Protein AF-A0A2L2YP84-F1 (afdb_monomer_lite)

Secondary structure (DSSP, 8-state):
--------PPP-TTSPPP---GGGSPPTTTTTSS---PPPPP-SS-HHHHT-HHHHHHHHHHHHHS--TT--PPPPP--PPPHHHHHHHS-------SS----------TTS-S----HHHHHHHHHS-SS---

InterPro domains:
  IPR019542 Enhancer of polycomb-like, N-terminal [PF10513] (7-127)
  IPR024943 Enhancer of polycomb protein [PTHR14898] (1-128)

Radius of gyration: 33.17 Å; chains: 1; bounding box: 72×42×85 Å

Structure (mmCIF, N/CA/C/O backbone):
data_AF-A0A2L2YP84-F1
#
_entry.id   AF-A0A2L2YP84-F1
#
loop_
_atom_site.group_PDB
_atom_site.id
_atom_site.type_symbol
_atom_site.label_atom_id
_atom_site.label_alt_id
_atom_site.label_comp_id
_atom_site.label_asym_id
_atom_site.label_entity_id
_atom_site.label_seq_id
_atom_site.pdbx_PDB_ins_code
_atom_site.Cartn_x
_atom_site.Cartn_y
_atom_site.Cartn_z
_atom_site.occupancy
_atom_site.B_iso_or_equiv
_atom_site.auth_seq_id
_atom_site.auth_comp_id
_atom_site.auth_asym_id
_atom_site.auth_atom_id
_atom_site.pdbx_PDB_model_num
ATOM 1 N N . MET A 1 1 ? -11.385 19.473 43.066 1.00 44.06 1 MET A N 1
ATOM 2 C CA . MET A 1 1 ? -12.266 18.830 42.066 1.00 44.06 1 MET A CA 1
ATOM 3 C C . MET A 1 1 ? -11.585 17.550 41.605 1.00 44.06 1 MET A C 1
ATOM 5 O O . MET A 1 1 ? -10.649 17.623 40.821 1.00 44.06 1 MET A O 1
ATOM 9 N N . SER A 1 2 ? -11.940 16.399 42.181 1.00 44.97 2 SER A N 1
ATOM 10 C CA . SER A 1 2 ? -11.367 15.107 41.784 1.00 44.97 2 SER A CA 1
ATOM 11 C C . SER A 1 2 ? -11.984 14.666 40.455 1.00 44.97 2 SER A C 1
ATOM 13 O O . SER A 1 2 ? -13.202 14.607 40.306 1.00 44.97 2 SER A O 1
ATOM 15 N N . LYS A 1 3 ? -11.135 14.393 39.464 1.00 54.12 3 LYS A N 1
ATOM 16 C CA . LYS A 1 3 ? -11.545 13.887 38.152 1.00 54.12 3 LYS A CA 1
ATOM 17 C C . LYS A 1 3 ? -12.103 12.472 38.337 1.00 54.12 3 LYS A C 1
ATOM 19 O O . LYS A 1 3 ? -11.356 11.576 38.725 1.00 54.12 3 LYS A O 1
ATOM 24 N N . LEU A 1 4 ? -13.407 12.277 38.118 1.00 52.53 4 LEU A N 1
ATOM 25 C CA . LEU A 1 4 ? -14.020 10.946 38.131 1.00 52.53 4 LEU A CA 1
ATOM 26 C C . LEU A 1 4 ? -13.353 10.086 37.050 1.00 52.53 4 LEU A C 1
ATOM 28 O O . LEU A 1 4 ? -13.450 10.382 35.863 1.00 52.53 4 LEU A O 1
ATOM 32 N N . SER A 1 5 ? -12.645 9.042 37.476 1.00 55.41 5 SER A N 1
ATOM 33 C CA . SER A 1 5 ? -12.025 8.053 36.598 1.00 55.41 5 SER A CA 1
ATOM 34 C C . SER A 1 5 ? -12.966 6.861 36.459 1.00 55.41 5 SER A C 1
ATOM 36 O O . SER A 1 5 ? -13.226 6.152 37.434 1.00 55.41 5 SER A O 1
ATOM 38 N N . PHE A 1 6 ? -13.482 6.638 35.250 1.00 57.00 6 PHE A N 1
ATOM 39 C CA . PHE A 1 6 ? -14.154 5.393 34.894 1.00 57.00 6 PHE A CA 1
ATOM 40 C C . PHE A 1 6 ? -13.092 4.339 34.599 1.00 57.00 6 PHE A C 1
ATOM 42 O O . PHE A 1 6 ? -12.708 4.106 33.457 1.00 57.00 6 PHE A O 1
ATOM 49 N N . ARG A 1 7 ? -12.596 3.684 35.649 1.00 59.22 7 ARG A N 1
ATOM 50 C CA . ARG A 1 7 ? -11.925 2.398 35.472 1.00 59.22 7 ARG A CA 1
ATOM 51 C C . ARG A 1 7 ? -13.019 1.344 35.399 1.00 59.22 7 ARG A C 1
ATOM 53 O O . ARG A 1 7 ? -13.733 1.155 36.384 1.00 59.22 7 ARG A O 1
ATOM 60 N N . ALA A 1 8 ? -13.153 0.679 34.254 1.00 56.09 8 ALA A N 1
ATOM 61 C CA . ALA A 1 8 ? -13.974 -0.519 34.149 1.00 56.09 8 ALA A CA 1
ATOM 62 C C . ALA A 1 8 ? -13.528 -1.489 35.253 1.00 56.09 8 ALA A C 1
ATOM 64 O O . ALA A 1 8 ? -12.398 -1.983 35.254 1.00 56.09 8 ALA A O 1
ATOM 65 N N . ARG A 1 9 ? -14.376 -1.664 36.270 1.00 64.38 9 ARG A N 1
ATOM 66 C CA . ARG A 1 9 ? -14.169 -2.684 37.295 1.00 64.38 9 ARG A CA 1
ATOM 67 C C . ARG A 1 9 ? -14.669 -3.993 36.705 1.00 64.38 9 ARG A C 1
ATOM 69 O O . ARG A 1 9 ? -15.738 -4.008 36.100 1.00 64.38 9 ARG A O 1
ATOM 76 N N . ALA A 1 10 ? -13.889 -5.058 36.858 1.00 67.06 10 ALA A N 1
ATOM 77 C CA . ALA A 1 10 ? -14.319 -6.390 36.460 1.00 67.06 10 ALA A CA 1
ATOM 78 C C . ALA A 1 10 ? -15.669 -6.712 37.120 1.00 67.06 10 ALA A C 1
ATOM 80 O O . ALA A 1 10 ? -15.904 -6.328 38.270 1.00 67.06 10 ALA A O 1
ATOM 81 N N . LEU A 1 11 ? -16.554 -7.370 36.371 1.00 65.31 11 LEU A N 1
ATOM 82 C CA . LEU A 1 11 ? -17.839 -7.822 36.889 1.00 65.31 11 LEU A CA 1
ATOM 83 C C . LEU A 1 11 ? -17.580 -8.800 38.040 1.00 65.31 11 LEU A C 1
ATOM 85 O O . LEU A 1 11 ? -16.934 -9.829 37.861 1.00 65.31 11 LEU A O 1
ATOM 89 N N . ASP A 1 12 ? -18.062 -8.444 39.226 1.00 79.56 12 ASP A N 1
ATOM 90 C CA . ASP A 1 12 ? -18.004 -9.298 40.403 1.00 79.56 12 ASP A CA 1
ATOM 91 C C . ASP A 1 12 ? -19.227 -10.216 40.400 1.00 79.56 12 ASP A C 1
ATOM 93 O O . ASP A 1 12 ? -20.340 -9.777 40.687 1.00 79.56 12 ASP A O 1
ATOM 97 N N . ALA A 1 13 ? -19.016 -11.489 40.065 1.00 78.19 13 ALA A N 1
ATOM 98 C CA . ALA A 1 13 ? -20.075 -12.495 40.008 1.00 78.19 13 ALA A CA 1
ATOM 99 C C . ALA A 1 13 ? -20.730 -12.774 41.375 1.00 78.19 13 ALA A C 1
ATOM 101 O O . ALA A 1 13 ? -21.809 -13.360 41.422 1.00 78.19 13 ALA A O 1
ATOM 102 N N . SER A 1 14 ? -20.099 -12.361 42.481 1.00 83.69 14 SER A N 1
ATOM 103 C CA . SER A 1 14 ? -20.676 -12.471 43.825 1.00 83.69 14 SER A CA 1
ATOM 104 C C . SER A 1 14 ? -21.633 -11.325 44.161 1.00 83.69 14 SER A C 1
ATOM 106 O O . SER A 1 14 ? -22.419 -11.428 45.106 1.00 83.69 14 SER A O 1
ATOM 108 N N . LYS A 1 15 ? -21.603 -10.237 43.382 1.00 83.75 15 LYS A N 1
ATOM 109 C CA . LYS A 1 15 ? -22.462 -9.080 43.598 1.00 83.75 15 LYS A CA 1
ATOM 110 C C . LYS A 1 15 ? -23.802 -9.276 42.874 1.00 83.75 15 LYS A C 1
ATOM 112 O O . LYS A 1 15 ? -23.815 -9.370 41.648 1.00 83.75 15 LYS A O 1
ATOM 117 N N . PRO A 1 16 ? -24.941 -9.288 43.589 1.00 80.88 16 PRO A N 1
ATOM 118 C CA . PRO A 1 16 ? -26.245 -9.410 42.951 1.00 80.88 16 PRO A CA 1
ATOM 119 C C . PRO A 1 16 ? -26.536 -8.190 42.067 1.00 80.88 16 PRO A C 1
ATOM 121 O O . PRO A 1 16 ? -26.297 -7.044 42.460 1.00 80.88 16 PRO A O 1
ATOM 124 N N . MET A 1 17 ? -27.057 -8.449 40.867 1.00 77.94 17 MET A N 1
ATOM 125 C CA . MET A 1 17 ? -27.501 -7.417 39.930 1.00 77.94 17 MET A CA 1
ATOM 126 C C . MET A 1 17 ? -28.882 -6.893 40.350 1.00 77.94 17 MET A C 1
ATOM 128 O O . MET A 1 17 ? -29.774 -7.705 40.603 1.00 77.94 17 MET A O 1
ATOM 132 N N . PRO A 1 18 ? -29.090 -5.568 40.418 1.00 81.06 18 PRO A N 1
ATOM 133 C CA . PRO A 1 18 ? -30.415 -5.016 40.667 1.00 81.06 18 PRO A CA 1
ATOM 134 C C . PRO A 1 18 ? -31.331 -5.276 39.462 1.00 81.06 18 PRO A C 1
ATOM 136 O O . PRO A 1 18 ? -30.924 -5.097 38.314 1.00 81.06 18 PRO A O 1
ATOM 139 N N . ILE A 1 19 ? -32.564 -5.699 39.737 1.00 84.19 19 ILE A N 1
ATOM 140 C CA . ILE A 1 19 ? -33.638 -5.862 38.752 1.00 84.19 19 ILE A CA 1
ATOM 141 C C . ILE A 1 19 ? -34.596 -4.693 38.962 1.00 84.19 19 ILE A C 1
ATOM 143 O O . ILE A 1 19 ? -35.027 -4.463 40.090 1.00 84.19 19 ILE A O 1
ATOM 147 N N . TYR A 1 20 ? -34.904 -3.970 37.891 1.00 83.25 20 TYR A N 1
ATOM 148 C CA . TYR A 1 20 ? -35.825 -2.836 37.905 1.00 83.25 20 TYR A CA 1
ATOM 149 C C . TYR A 1 20 ? -37.085 -3.190 37.120 1.00 83.25 20 TYR A C 1
ATOM 151 O O . TYR A 1 20 ? -36.995 -3.820 36.060 1.00 83.25 20 TYR A O 1
ATOM 159 N N . TYR A 1 21 ? -38.242 -2.780 37.630 1.00 83.00 21 TYR A N 1
ATOM 160 C CA . TYR A 1 21 ? -39.492 -2.793 36.879 1.00 83.00 21 TYR A CA 1
ATOM 161 C C . TYR A 1 21 ? -39.632 -1.515 36.057 1.00 83.00 21 TYR A C 1
ATOM 163 O O . TYR A 1 21 ? -38.901 -0.548 36.262 1.00 83.00 21 TYR A O 1
ATOM 171 N N . MET A 1 22 ? -40.568 -1.511 35.106 1.00 78.19 22 MET A N 1
ATOM 172 C CA . MET A 1 22 ? -40.765 -0.364 34.218 1.00 78.19 22 MET A CA 1
ATOM 173 C C . MET A 1 22 ? -41.047 0.929 35.000 1.00 78.19 22 MET A C 1
ATOM 175 O O . MET A 1 22 ? -40.522 1.974 34.639 1.00 78.19 22 MET A O 1
ATOM 179 N N . ASP A 1 23 ? -41.777 0.823 36.111 1.00 81.44 23 ASP A N 1
ATOM 180 C CA . ASP A 1 23 ? -42.129 1.951 36.980 1.00 81.44 23 ASP A CA 1
ATOM 181 C C . ASP A 1 23 ? -40.961 2.423 37.873 1.00 81.44 23 ASP A C 1
ATOM 183 O O . ASP A 1 23 ? -41.005 3.522 38.423 1.00 81.44 23 ASP A O 1
ATOM 187 N N . ASP A 1 24 ? -39.903 1.612 38.022 1.00 79.62 24 ASP A N 1
ATOM 188 C CA . ASP A 1 24 ? -38.713 1.957 38.815 1.00 79.62 24 ASP A CA 1
ATOM 189 C C . ASP A 1 24 ? -37.663 2.729 37.997 1.00 79.62 24 ASP A C 1
ATOM 191 O O . ASP A 1 24 ? -36.688 3.249 38.552 1.00 79.62 24 ASP A O 1
ATOM 195 N N . VAL A 1 25 ? -37.814 2.759 36.668 1.00 75.62 25 VAL A N 1
ATOM 196 C CA . VAL A 1 25 ? -36.904 3.457 35.758 1.00 75.62 25 VAL A CA 1
ATOM 197 C C . VAL A 1 25 ? -37.404 4.894 35.593 1.00 75.62 25 VAL A C 1
ATOM 199 O O . VAL A 1 25 ? -38.512 5.082 35.097 1.00 75.62 25 VAL A O 1
ATOM 202 N N . PRO A 1 26 ? -36.614 5.919 35.967 1.00 71.00 26 PRO A N 1
ATOM 203 C CA . PRO A 1 26 ? -37.021 7.306 35.770 1.00 71.00 26 PRO A CA 1
ATOM 204 C C . PRO A 1 26 ? -37.320 7.575 34.293 1.00 71.00 26 PRO A C 1
ATOM 206 O O . PRO A 1 26 ? -36.598 7.093 33.411 1.00 71.00 26 PRO A O 1
ATOM 209 N N . GLU A 1 27 ? -38.366 8.348 34.010 1.00 65.69 27 GLU A N 1
ATOM 210 C CA . GLU A 1 27 ? -38.731 8.666 32.635 1.00 65.69 27 GLU A CA 1
ATOM 211 C C . GLU A 1 27 ? -37.635 9.504 31.960 1.00 65.69 27 GLU A C 1
ATOM 213 O O . GLU A 1 27 ? -36.925 10.296 32.582 1.00 65.69 27 GLU A O 1
ATOM 218 N N . PHE A 1 28 ? -37.497 9.351 30.642 1.00 56.25 28 PHE A N 1
ATOM 219 C CA . PHE A 1 28 ? -36.427 9.978 29.857 1.00 56.25 28 PHE A CA 1
ATOM 220 C C . PHE A 1 28 ? -36.388 11.517 29.989 1.00 56.25 28 PHE A C 1
ATOM 222 O O . PHE A 1 28 ? -35.336 12.131 29.814 1.00 56.25 28 PHE A O 1
ATOM 229 N N . GLN A 1 29 ? -37.514 12.152 30.336 1.00 59.31 29 GLN A N 1
ATOM 230 C CA . GLN A 1 29 ? -37.602 13.601 30.544 1.00 59.31 29 GLN A CA 1
ATOM 231 C C . GLN A 1 29 ? -36.979 14.073 31.867 1.00 59.31 29 GLN A C 1
ATOM 233 O O . GLN A 1 29 ? -36.4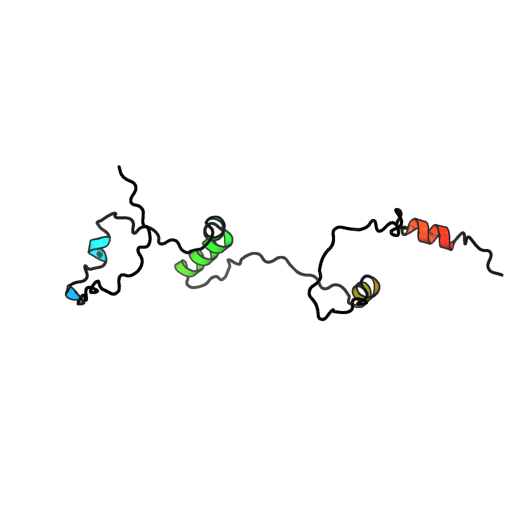32 15.179 31.913 1.00 59.31 29 GLN A O 1
ATOM 238 N N . ASP A 1 30 ? -36.943 13.232 32.904 1.00 54.22 30 ASP A N 1
ATOM 239 C CA . ASP A 1 30 ? -36.313 13.570 34.189 1.00 54.22 30 ASP A CA 1
ATOM 240 C C . ASP A 1 30 ? -34.782 13.675 34.074 1.00 54.22 30 ASP A C 1
ATOM 242 O O . ASP A 1 30 ? -34.125 14.375 34.850 1.00 54.22 30 ASP A O 1
ATOM 246 N N . PHE A 1 31 ? -34.203 13.048 33.045 1.00 52.06 31 PHE A N 1
ATOM 247 C CA . PHE A 1 31 ? -32.781 13.150 32.715 1.00 52.06 31 PHE A CA 1
ATOM 248 C C . PHE A 1 31 ? -32.421 14.410 31.915 1.00 52.06 31 PHE A C 1
ATOM 250 O O . PHE A 1 31 ? -31.256 14.801 31.915 1.00 52.06 31 PHE A O 1
ATOM 257 N N . ALA A 1 32 ? -33.385 15.083 31.275 1.00 53.50 32 ALA A N 1
ATOM 258 C CA . ALA A 1 32 ? -33.121 16.283 30.472 1.00 53.50 32 ALA A CA 1
ATOM 259 C C . ALA A 1 32 ? -32.815 17.523 31.335 1.00 53.50 32 ALA A C 1
ATOM 261 O O . ALA A 1 32 ? -32.065 18.407 30.921 1.00 53.50 32 ALA A O 1
ATOM 262 N N . THR A 1 33 ? -33.355 17.581 32.557 1.00 51.59 33 THR A N 1
ATOM 263 C CA . THR A 1 33 ? -33.167 18.717 33.483 1.00 51.59 33 THR A CA 1
ATOM 264 C C . THR A 1 33 ? -31.831 18.642 34.232 1.00 51.59 33 THR A C 1
ATOM 266 O O . THR A 1 33 ? -31.315 19.641 34.738 1.00 51.59 33 THR A O 1
ATOM 269 N N . ILE A 1 34 ? -31.226 17.456 34.285 1.00 48.41 34 ILE A N 1
ATOM 270 C CA . ILE A 1 34 ? -29.950 17.227 34.948 1.00 48.41 34 ILE A CA 1
ATOM 271 C C . ILE A 1 34 ? -28.881 17.140 33.861 1.00 48.41 34 ILE A C 1
ATOM 273 O O . ILE A 1 34 ? -28.668 16.088 33.272 1.00 48.41 34 ILE A O 1
ATOM 277 N N . ASN A 1 35 ? -28.147 18.239 33.652 1.00 52.94 35 ASN A N 1
ATOM 278 C CA . ASN A 1 35 ? -26.896 18.305 32.879 1.00 52.94 35 ASN A CA 1
ATOM 279 C C . ASN A 1 35 ? -25.769 17.444 33.505 1.00 52.94 35 ASN A C 1
ATOM 281 O O . ASN A 1 35 ? -24.632 17.884 33.678 1.00 52.94 35 ASN A O 1
ATOM 285 N N . ARG A 1 36 ? -26.052 16.200 33.891 1.00 57.09 36 ARG A N 1
ATOM 286 C CA . ARG A 1 36 ? -25.033 15.172 34.054 1.00 57.09 36 ARG A CA 1
ATOM 287 C C . ARG A 1 36 ? -24.821 14.634 32.657 1.00 57.09 36 ARG A C 1
ATOM 289 O O . ARG A 1 36 ? -25.520 13.719 32.243 1.00 57.09 36 ARG A O 1
ATOM 296 N N . ALA A 1 37 ? -23.889 15.249 31.932 1.00 50.09 37 ALA A N 1
ATOM 297 C CA . ALA A 1 37 ? -23.347 14.654 30.724 1.00 50.09 37 ALA A CA 1
ATOM 298 C C . ALA A 1 37 ? -23.095 13.174 31.026 1.00 50.09 37 ALA A C 1
ATOM 300 O O . ALA A 1 37 ? -22.279 12.854 31.897 1.00 50.09 37 ALA A O 1
ATOM 301 N N . VAL A 1 38 ? -23.861 12.291 30.381 1.00 54.59 38 VAL A N 1
ATOM 302 C CA . VAL A 1 38 ? -23.553 10.866 30.372 1.00 54.59 38 VAL A CA 1
AT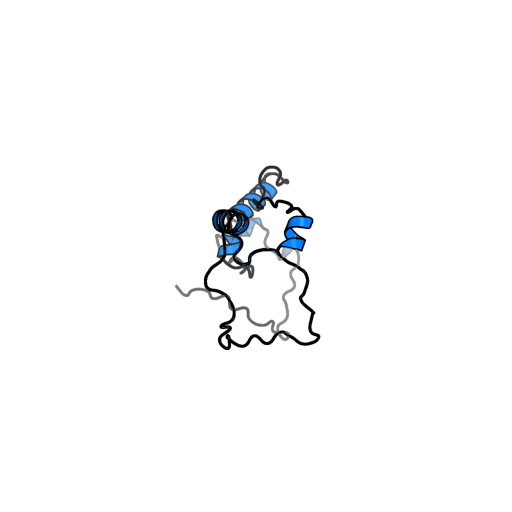OM 303 C C . VAL A 1 38 ? -22.117 10.807 29.861 1.00 54.59 38 VAL A C 1
ATOM 305 O O . VAL A 1 38 ? -21.867 11.320 28.766 1.00 54.59 38 VAL A O 1
ATOM 308 N N . PRO A 1 39 ? -21.149 10.323 30.662 1.00 54.03 39 PRO A N 1
ATOM 309 C CA . PRO A 1 39 ? -19.776 10.217 30.206 1.00 54.03 39 PRO A CA 1
ATOM 310 C C . PRO A 1 39 ? -19.809 9.427 28.906 1.00 54.03 39 PRO A C 1
ATOM 312 O O . PRO A 1 39 ? -20.293 8.296 28.903 1.00 54.03 39 PRO A O 1
ATOM 315 N N . GLN A 1 40 ? -19.391 10.059 27.808 1.00 55.75 40 GLN A N 1
ATOM 316 C CA . GLN A 1 40 ? -19.358 9.404 26.508 1.00 55.75 40 GLN A CA 1
ATOM 317 C C . GLN A 1 40 ? -18.546 8.122 26.674 1.00 55.75 40 GLN A C 1
ATOM 319 O O . GLN A 1 40 ? -17.399 8.158 27.132 1.00 55.75 40 GLN A O 1
ATOM 324 N N . MET A 1 41 ? -19.195 6.987 26.419 1.00 61.31 41 MET A N 1
ATOM 325 C CA . MET A 1 41 ? -18.552 5.686 26.499 1.00 61.31 41 MET A CA 1
ATOM 326 C C . MET A 1 41 ? -17.391 5.688 25.503 1.00 61.31 41 MET A C 1
ATOM 328 O O . MET A 1 41 ? -17.597 6.115 24.367 1.00 61.31 41 MET A O 1
ATOM 332 N N . PRO A 1 42 ? -16.185 5.240 25.892 1.00 59.66 42 PRO A N 1
ATOM 333 C CA . PRO A 1 42 ? -15.108 5.104 24.930 1.00 59.66 42 PRO A CA 1
ATOM 334 C C . PRO A 1 42 ? -15.555 4.079 23.886 1.00 59.66 42 PRO A C 1
ATOM 336 O O . PRO A 1 42 ? -15.812 2.921 24.210 1.00 59.66 42 PRO A O 1
ATOM 339 N N . THR A 1 43 ? -15.685 4.533 22.647 1.00 69.31 43 THR A N 1
ATOM 340 C CA . THR A 1 43 ? -16.138 3.753 21.485 1.00 69.31 43 THR A CA 1
ATOM 341 C C . THR A 1 43 ? -15.145 2.655 21.094 1.00 69.31 43 THR A C 1
ATOM 343 O O . THR A 1 43 ? -15.490 1.753 20.337 1.00 69.31 43 THR A O 1
ATOM 346 N N . GLY A 1 44 ? -13.916 2.722 21.625 1.00 75.94 44 GLY A N 1
ATOM 347 C CA . GLY A 1 44 ? -12.802 1.856 21.245 1.00 75.94 44 GLY A CA 1
ATOM 348 C C . GLY A 1 44 ? -12.149 2.249 19.918 1.00 75.94 44 GLY A C 1
ATOM 349 O O . GLY A 1 44 ? -11.271 1.524 19.465 1.00 75.94 44 GLY A O 1
ATOM 350 N N . MET A 1 45 ? -12.568 3.368 19.321 1.00 79.56 45 MET A N 1
ATOM 351 C CA . MET A 1 45 ? -12.052 3.902 18.063 1.00 79.56 45 MET A CA 1
ATOM 352 C C . MET A 1 45 ? -11.005 4.992 18.332 1.00 79.56 45 MET A C 1
ATOM 354 O O . MET A 1 45 ? -11.038 5.637 19.389 1.00 79.56 45 MET A O 1
ATOM 358 N N . GLU A 1 46 ? -10.049 5.184 17.420 1.00 80.81 46 GLU A N 1
ATOM 359 C CA . GLU A 1 46 ? -9.070 6.262 17.579 1.00 80.81 46 GLU A CA 1
ATOM 360 C C . GLU A 1 46 ? -9.766 7.625 17.462 1.00 80.81 46 GLU A C 1
ATOM 362 O O . GLU A 1 46 ? -10.727 7.804 16.712 1.00 80.81 46 GLU A O 1
ATOM 367 N N . LYS A 1 47 ? -9.288 8.618 18.219 1.00 77.38 47 LYS A N 1
ATOM 368 C CA . LYS A 1 47 ? -9.904 9.953 18.250 1.00 77.38 47 LYS A CA 1
ATOM 369 C C . LYS A 1 47 ? -9.900 10.589 16.858 1.00 77.38 47 LYS A C 1
ATOM 371 O O . LYS A 1 47 ? -10.828 11.307 16.491 1.00 77.38 47 LYS A O 1
ATOM 376 N N . GLU A 1 48 ? -8.837 10.346 16.109 1.00 79.62 48 GLU A N 1
ATOM 377 C CA . GLU A 1 48 ? -8.636 10.816 14.747 1.00 79.62 48 GLU A CA 1
ATOM 378 C C . GLU A 1 48 ? -9.674 10.207 13.792 1.00 79.62 48 GLU A C 1
ATOM 380 O O . GLU A 1 48 ? -10.228 10.930 12.967 1.00 79.62 48 GLU A O 1
ATOM 385 N N . GLU A 1 49 ? -10.018 8.929 13.969 1.00 79.06 49 GLU A N 1
ATOM 386 C CA . GLU A 1 49 ? -11.050 8.239 13.183 1.00 79.06 49 GLU A CA 1
ATOM 387 C C . GLU A 1 49 ? -12.459 8.766 13.501 1.00 79.06 49 GLU A C 1
ATOM 389 O O . GLU A 1 49 ? -13.258 9.007 12.595 1.00 79.06 49 GLU A O 1
ATOM 394 N N . GLU A 1 50 ? -12.766 9.031 14.775 1.00 77.00 50 GLU A N 1
ATOM 395 C CA . GLU A 1 50 ? -14.040 9.652 15.188 1.00 77.00 50 GLU A CA 1
ATOM 396 C C . GLU A 1 50 ? -14.215 11.080 14.656 1.00 77.00 50 GLU A C 1
ATOM 398 O O . GLU A 1 50 ? -15.339 11.568 14.485 1.00 77.00 50 GLU A O 1
ATOM 403 N N . CYS A 1 51 ? -13.095 11.766 14.428 1.00 79.94 51 CYS A N 1
ATOM 404 C CA . CYS A 1 51 ? -13.056 13.142 13.950 1.00 79.94 51 CYS A CA 1
ATOM 405 C C . CYS A 1 51 ? -12.987 13.251 12.419 1.00 79.94 51 CYS A C 1
ATOM 407 O O . CYS A 1 51 ? -12.940 14.373 11.906 1.00 79.94 51 CYS A O 1
ATOM 409 N N . GLU A 1 52 ? -13.011 12.131 11.686 1.00 87.81 52 GLU A N 1
ATOM 410 C CA . GLU A 1 52 ? -12.947 12.134 10.225 1.00 87.81 52 GLU A CA 1
ATOM 411 C C . GLU A 1 52 ? -14.155 12.867 9.624 1.00 87.81 52 GLU A C 1
ATOM 413 O O . GLU A 1 52 ? -15.323 12.510 9.808 1.00 87.81 52 GLU A O 1
ATOM 418 N N . HIS A 1 53 ? -13.867 13.917 8.861 1.00 88.44 53 HIS A N 1
ATOM 419 C CA . HIS A 1 53 ? -14.872 14.876 8.418 1.00 88.44 53 HIS A CA 1
ATOM 420 C C . HIS A 1 53 ? -15.899 14.270 7.452 1.00 88.44 53 HIS A C 1
ATOM 422 O O . HIS A 1 53 ? -17.099 14.540 7.563 1.00 88.44 53 HIS A O 1
ATOM 428 N N . HIS A 1 54 ? -15.451 13.443 6.503 1.00 87.88 54 HIS A N 1
ATOM 429 C CA . HIS A 1 54 ? -16.344 12.806 5.533 1.00 87.88 54 HIS A CA 1
ATOM 430 C C . HIS A 1 54 ? -17.312 11.839 6.218 1.00 87.88 54 HIS A C 1
ATOM 432 O O . HIS A 1 54 ? -18.503 11.829 5.903 1.00 87.88 54 HIS A O 1
ATOM 438 N N . LEU A 1 55 ? -16.812 11.091 7.206 1.00 84.81 55 LEU A N 1
ATOM 439 C CA . LEU A 1 55 ? -17.602 10.161 8.002 1.00 84.81 55 LEU A CA 1
ATOM 440 C C . LEU A 1 55 ? -18.658 10.904 8.827 1.00 84.81 55 LEU A C 1
ATOM 442 O O . LEU A 1 55 ? -19.841 10.566 8.769 1.00 84.81 55 LEU A O 1
ATOM 446 N N . GLN A 1 56 ? -18.260 11.963 9.535 1.00 86.44 56 GLN A N 1
ATOM 447 C CA . GLN A 1 56 ? -19.183 12.769 10.336 1.00 86.44 56 GLN A CA 1
ATOM 448 C C . GLN A 1 56 ? -20.289 13.395 9.494 1.00 86.44 56 GLN A C 1
ATOM 450 O O . GLN A 1 56 ? -21.462 13.375 9.886 1.00 86.44 56 GLN A O 1
ATOM 455 N N . ARG A 1 57 ? -19.941 13.940 8.324 1.00 87.00 57 ARG A N 1
ATOM 456 C CA . ARG A 1 57 ? -20.950 14.506 7.433 1.00 87.00 57 ARG A CA 1
ATOM 457 C C . ARG A 1 57 ? -21.904 13.404 6.951 1.00 87.00 57 ARG A C 1
ATOM 459 O O . ARG A 1 57 ? -23.109 13.646 6.938 1.00 87.00 57 ARG A O 1
ATOM 466 N N . ALA A 1 58 ? -21.397 12.223 6.574 1.00 85.31 58 ALA A N 1
ATOM 467 C CA . ALA A 1 58 ? -22.215 11.122 6.053 1.00 85.31 58 ALA A CA 1
ATOM 468 C C . ALA A 1 58 ? -23.224 10.636 7.102 1.00 85.31 58 ALA A C 1
ATOM 470 O O . ALA A 1 58 ? -24.419 10.530 6.815 1.00 85.31 58 ALA A O 1
ATOM 471 N N . ILE A 1 59 ? -22.756 10.452 8.340 1.00 84.44 59 ILE A N 1
ATOM 472 C CA . ILE A 1 59 ? -23.591 10.110 9.498 1.00 84.44 59 ILE A CA 1
ATOM 473 C C . ILE A 1 59 ? -24.647 11.196 9.743 1.00 84.44 59 ILE A C 1
ATOM 475 O O . ILE A 1 59 ? -25.829 10.883 9.892 1.00 84.44 59 ILE A O 1
ATOM 479 N N . SER A 1 60 ? -24.245 12.471 9.743 1.00 85.19 60 SER A N 1
ATOM 480 C CA . SER A 1 60 ? -25.161 13.597 9.976 1.00 85.19 60 SER A CA 1
ATOM 481 C C . SER A 1 60 ? -26.252 13.681 8.905 1.00 85.19 60 SER A C 1
ATOM 483 O O . SER A 1 60 ? -27.422 13.884 9.225 1.00 85.19 60 SER A O 1
ATOM 485 N N . ALA A 1 61 ? -25.897 13.480 7.633 1.00 83.44 61 ALA A N 1
ATOM 486 C CA . ALA A 1 61 ? -26.853 13.471 6.529 1.00 83.44 61 ALA A CA 1
ATOM 487 C C . ALA A 1 61 ? -27.837 12.292 6.630 1.00 83.44 61 ALA A C 1
ATOM 489 O O . ALA A 1 61 ? -29.038 12.477 6.431 1.00 83.44 61 ALA A O 1
ATOM 490 N N . GLN A 1 62 ? -27.354 11.103 7.008 1.00 82.69 62 GLN A N 1
ATOM 491 C CA . GLN A 1 62 ? -28.198 9.924 7.207 1.00 82.69 62 GLN A CA 1
ATOM 492 C C . GLN A 1 62 ? -29.194 10.106 8.359 1.00 82.69 62 GLN A C 1
ATOM 494 O O . GLN A 1 62 ? -30.360 9.746 8.216 1.00 82.69 62 GLN A O 1
ATOM 499 N N . GLN A 1 63 ? -28.756 10.674 9.486 1.00 82.62 63 GLN A N 1
ATOM 500 C CA . GLN A 1 63 ? -29.624 10.925 10.641 1.00 82.62 63 GLN A CA 1
ATOM 501 C C . GLN A 1 63 ? -30.670 12.011 10.361 1.00 82.62 63 GLN A C 1
ATOM 503 O O . GLN A 1 63 ? -31.810 11.881 10.799 1.00 82.62 63 GLN A O 1
ATOM 508 N N . ALA A 1 64 ? -30.301 13.065 9.627 1.00 81.19 64 ALA A N 1
ATOM 509 C CA . ALA A 1 64 ? -31.199 14.183 9.340 1.00 81.19 64 ALA A CA 1
ATOM 510 C C . ALA A 1 64 ? -32.214 13.882 8.226 1.00 81.19 64 ALA A C 1
ATOM 512 O O . ALA A 1 64 ? -33.367 14.298 8.322 1.00 81.19 64 ALA A O 1
ATOM 513 N N . TYR A 1 65 ? -31.800 13.170 7.173 1.00 75.12 65 TYR A N 1
ATOM 514 C CA . TYR A 1 65 ? -32.600 13.013 5.953 1.00 75.12 65 TYR A CA 1
ATOM 515 C C . TYR A 1 65 ? -32.983 11.559 5.642 1.00 75.12 65 TYR A C 1
ATOM 517 O O . TYR A 1 65 ? -33.641 11.305 4.637 1.00 75.12 65 TYR A O 1
ATOM 525 N N . GLY A 1 66 ? -32.567 10.586 6.462 1.00 73.19 66 GLY A N 1
ATOM 526 C CA . GLY A 1 66 ? -32.845 9.157 6.255 1.00 73.19 66 GLY A CA 1
ATOM 527 C C . GLY A 1 66 ? -32.125 8.528 5.052 1.00 73.19 66 GLY A C 1
ATOM 528 O O . GLY A 1 66 ? -32.236 7.324 4.835 1.00 73.19 66 GLY A O 1
ATOM 529 N N . HIS A 1 67 ? -31.372 9.319 4.282 1.00 67.94 67 HIS A N 1
ATOM 530 C CA . HIS A 1 67 ? -30.598 8.900 3.114 1.00 67.94 67 HIS A CA 1
ATOM 531 C C . HIS A 1 67 ? -29.268 9.667 3.022 1.00 67.94 67 HIS A C 1
ATOM 533 O O . HIS A 1 67 ? -29.172 10.824 3.431 1.00 67.94 67 HIS A O 1
ATOM 539 N N . THR A 1 68 ? -28.242 9.042 2.446 1.00 62.59 68 THR A N 1
ATOM 540 C CA . THR A 1 68 ? -26.880 9.596 2.296 1.00 62.59 68 THR A CA 1
ATOM 541 C C . THR A 1 68 ? -26.632 10.264 0.934 1.00 62.59 68 THR A C 1
ATOM 543 O O . THR A 1 68 ? -25.498 10.610 0.625 1.00 62.59 68 THR A O 1
ATOM 546 N N . GLY A 1 69 ? -27.688 10.454 0.130 1.00 65.50 69 GLY A N 1
ATOM 547 C CA . GLY A 1 69 ? -27.660 10.587 -1.337 1.00 65.50 69 GLY A CA 1
ATOM 548 C C . GLY A 1 69 ? -26.496 11.355 -1.977 1.00 65.50 69 GLY A C 1
ATOM 549 O O . GLY A 1 69 ? -25.875 10.833 -2.894 1.00 65.50 69 GLY A O 1
ATOM 550 N N . GLU A 1 70 ? -26.194 12.572 -1.522 1.00 63.59 70 GLU A N 1
ATOM 551 C CA . GLU A 1 70 ? -25.206 13.461 -2.166 1.00 63.59 70 GLU A CA 1
ATOM 552 C C . GLU A 1 70 ? -23.828 13.441 -1.488 1.00 63.59 70 GLU A C 1
ATOM 554 O O . GLU A 1 70 ? -22.849 13.987 -1.996 1.00 63.59 70 GLU A O 1
ATOM 559 N N . LEU A 1 71 ? -23.730 12.807 -0.324 1.00 72.56 71 LEU A N 1
ATOM 560 C CA . LEU A 1 71 ? -22.567 12.921 0.526 1.00 72.56 71 LEU A CA 1
ATOM 561 C C . LEU A 1 71 ? -21.839 11.584 0.631 1.00 72.56 71 LEU A C 1
ATOM 563 O O . LEU A 1 71 ? -22.136 10.737 1.472 1.00 72.56 71 LEU A O 1
ATOM 567 N N . VAL A 1 72 ? -20.860 11.433 -0.252 1.00 78.62 72 VAL A N 1
ATOM 568 C CA . VAL A 1 72 ? -20.073 10.214 -0.424 1.00 78.62 72 VAL A CA 1
ATOM 569 C C . VAL A 1 72 ? -18.645 10.457 0.055 1.00 78.62 72 VAL A C 1
ATOM 571 O O . VAL A 1 72 ? -18.082 11.533 -0.150 1.00 78.62 72 VAL A O 1
ATOM 574 N N . ILE A 1 73 ? -18.053 9.451 0.701 1.00 85.38 73 ILE A N 1
ATOM 575 C CA . ILE A 1 73 ? -16.628 9.457 1.040 1.00 85.38 73 ILE A CA 1
ATOM 576 C C . ILE A 1 73 ? -15.840 9.371 -0.277 1.00 85.38 73 ILE A C 1
ATOM 578 O O . ILE A 1 73 ? -16.025 8.401 -1.021 1.00 85.38 73 ILE A O 1
ATOM 582 N N . PRO A 1 74 ? -14.987 10.359 -0.601 1.00 87.50 74 PRO A N 1
ATOM 583 C CA . PRO A 1 74 ? -14.290 10.380 -1.877 1.00 87.50 74 PRO A CA 1
ATOM 584 C C . PRO A 1 74 ? -13.355 9.174 -1.974 1.00 87.50 74 PRO A C 1
ATOM 586 O O . PRO A 1 74 ? -12.446 9.004 -1.165 1.00 87.50 74 PRO A O 1
ATOM 589 N N . THR A 1 75 ? -13.588 8.327 -2.974 1.00 87.69 75 THR A N 1
ATOM 590 C CA . THR A 1 75 ? -12.702 7.210 -3.310 1.00 87.69 75 THR A CA 1
ATOM 591 C C . THR A 1 75 ? -11.900 7.599 -4.551 1.00 87.69 75 THR A C 1
ATOM 593 O O . THR A 1 75 ? -12.512 8.056 -5.517 1.00 87.69 75 THR A O 1
ATOM 596 N N . PRO A 1 76 ? -10.562 7.454 -4.555 1.00 91.75 76 PRO A N 1
ATOM 597 C CA . PRO A 1 76 ? -9.760 7.723 -5.742 1.00 91.75 76 PRO A CA 1
ATOM 598 C C . PRO A 1 76 ? -10.222 6.895 -6.943 1.00 91.75 76 PRO A C 1
ATOM 600 O O . PRO A 1 76 ? -10.563 5.719 -6.806 1.00 91.75 76 PRO A O 1
ATOM 603 N N . GLU A 1 77 ? -10.195 7.500 -8.128 1.00 90.69 77 GLU A N 1
ATOM 604 C CA . GLU A 1 77 ? -10.479 6.781 -9.367 1.00 90.69 77 GLU A CA 1
ATOM 605 C C . GLU A 1 77 ? -9.336 5.818 -9.703 1.00 90.69 77 GLU A C 1
ATOM 607 O O . GLU A 1 77 ? -8.155 6.157 -9.592 1.00 90.69 77 GLU A O 1
ATOM 612 N N . VAL A 1 78 ? -9.692 4.604 -10.125 1.00 92.38 78 VAL A N 1
ATOM 613 C CA . VAL A 1 78 ? -8.734 3.566 -10.513 1.00 92.38 78 VAL A CA 1
ATOM 614 C C . VAL A 1 78 ? -8.800 3.366 -12.020 1.00 92.38 78 VAL A C 1
ATOM 616 O O . VAL A 1 78 ? -9.877 3.198 -12.591 1.00 92.38 78 V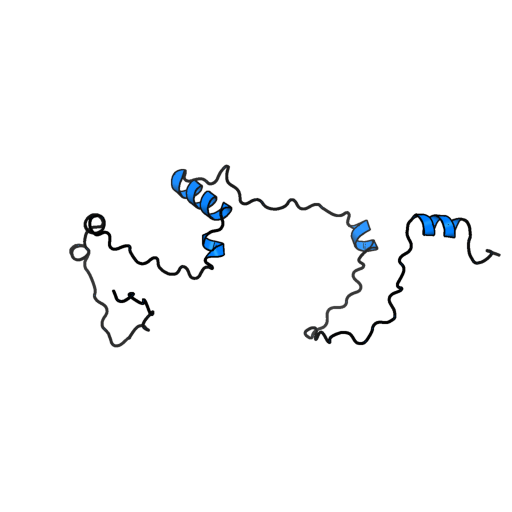AL A O 1
ATOM 619 N N . TYR A 1 79 ? -7.632 3.337 -12.656 1.00 91.75 79 TYR A N 1
ATOM 620 C CA . TYR A 1 79 ? -7.499 3.151 -14.095 1.00 91.75 79 TYR A CA 1
ATOM 621 C C . TYR A 1 79 ? -6.997 1.747 -14.417 1.00 91.75 79 TYR A C 1
ATOM 623 O O . TYR A 1 79 ? -6.111 1.209 -13.750 1.00 91.75 79 TYR A O 1
ATOM 631 N N . ASN A 1 80 ? -7.547 1.156 -15.477 1.00 90.94 80 ASN A N 1
ATOM 632 C CA . ASN A 1 80 ? -7.073 -0.129 -15.970 1.00 90.94 80 ASN A CA 1
ATOM 633 C C . ASN A 1 80 ? -5.788 0.061 -16.773 1.00 90.94 80 ASN A C 1
ATOM 635 O O . ASN A 1 80 ? -5.765 0.792 -17.762 1.00 90.94 80 ASN A O 1
ATOM 639 N N . VAL A 1 81 ? -4.742 -0.663 -16.386 1.00 89.75 81 VAL A N 1
ATOM 640 C CA . VAL A 1 81 ? -3.516 -0.773 -17.180 1.00 89.75 81 VAL A CA 1
ATOM 641 C C . VAL A 1 81 ? -3.702 -1.880 -18.226 1.00 89.75 81 VAL A C 1
ATOM 643 O O . VAL A 1 81 ? -4.184 -2.966 -17.877 1.00 89.75 81 VAL A O 1
ATOM 646 N N . PRO A 1 82 ? -3.334 -1.654 -19.501 1.00 94.31 82 PRO A N 1
ATOM 647 C CA . PRO A 1 82 ? -3.343 -2.702 -20.514 1.00 94.31 82 PRO A CA 1
ATOM 648 C C . PRO A 1 82 ? -2.520 -3.917 -20.067 1.00 94.31 82 PRO A C 1
ATOM 650 O O . PRO A 1 82 ? -1.340 -3.793 -19.745 1.00 94.31 82 PRO A O 1
ATOM 653 N N . LYS A 1 83 ? -3.138 -5.105 -20.080 1.00 88.62 83 LYS A N 1
ATOM 654 C CA . LYS A 1 83 ? -2.483 -6.361 -19.669 1.00 88.62 83 LYS A CA 1
ATOM 655 C C . LYS A 1 83 ? -1.153 -6.634 -20.393 1.00 88.62 83 LYS A C 1
ATOM 657 O O . LYS A 1 83 ? -0.209 -6.971 -19.692 1.00 88.62 83 LYS A O 1
ATOM 662 N N . PRO A 1 84 ? -1.026 -6.425 -21.723 1.00 92.94 84 PRO A N 1
ATOM 663 C CA . PRO A 1 84 ? 0.232 -6.696 -22.421 1.00 92.94 84 PRO A CA 1
ATOM 664 C C . PRO A 1 84 ? 1.415 -5.895 -21.864 1.00 92.94 84 PRO A C 1
ATOM 666 O O . PRO A 1 84 ? 2.460 -6.469 -21.598 1.00 92.94 84 PRO A O 1
ATOM 669 N N . VAL A 1 85 ? 1.212 -4.599 -21.600 1.00 91.50 85 VAL A N 1
ATOM 670 C CA . VAL A 1 85 ? 2.248 -3.705 -21.052 1.00 91.50 85 VAL A CA 1
ATOM 671 C C . VAL A 1 85 ? 2.654 -4.141 -19.645 1.00 91.50 85 VAL A C 1
ATOM 673 O O . VAL A 1 85 ? 3.832 -4.158 -19.304 1.00 91.50 85 VAL A O 1
ATOM 676 N N . LYS A 1 86 ? 1.678 -4.525 -18.815 1.00 91.62 86 LYS A N 1
ATOM 677 C CA . LYS A 1 86 ? 1.946 -5.018 -17.461 1.00 91.62 86 LYS A CA 1
ATOM 678 C C . LYS A 1 86 ? 2.764 -6.311 -17.485 1.00 91.62 86 LYS A C 1
ATOM 680 O O . LYS A 1 86 ? 3.704 -6.435 -16.709 1.00 91.62 86 LYS A O 1
ATOM 685 N N . ASP A 1 87 ? 2.374 -7.261 -18.328 1.00 91.75 87 ASP A N 1
ATOM 686 C CA . ASP A 1 87 ? 2.997 -8.584 -18.380 1.00 91.75 87 ASP A CA 1
ATOM 687 C C . ASP A 1 87 ? 4.414 -8.520 -18.982 1.00 91.75 87 ASP A C 1
ATOM 689 O O . ASP A 1 87 ? 5.275 -9.304 -18.585 1.00 91.75 87 ASP A O 1
ATOM 693 N N . GLU A 1 88 ? 4.666 -7.564 -19.885 1.00 92.31 88 GLU A N 1
ATOM 694 C CA . GLU A 1 88 ? 5.994 -7.253 -20.430 1.00 92.31 88 GLU A CA 1
ATOM 695 C C . GLU A 1 88 ? 6.920 -6.627 -19.375 1.00 92.31 88 GLU A C 1
ATOM 697 O O . GLU A 1 88 ? 8.039 -7.101 -19.185 1.00 92.31 88 GLU A O 1
ATOM 702 N N . LEU A 1 89 ? 6.448 -5.607 -18.648 1.00 91.69 89 LEU A N 1
ATOM 703 C CA . LEU A 1 89 ? 7.255 -4.898 -17.645 1.00 91.69 89 LEU A CA 1
ATOM 704 C C . LEU A 1 89 ? 7.462 -5.700 -16.350 1.00 91.69 89 LEU A C 1
ATOM 706 O O . LEU A 1 89 ? 8.500 -5.578 -15.703 1.00 91.69 89 LEU A O 1
ATOM 710 N N . TYR A 1 90 ? 6.477 -6.507 -15.949 1.00 91.44 90 TYR A N 1
ATOM 711 C CA . TYR A 1 90 ? 6.473 -7.231 -14.674 1.00 91.44 90 TYR A CA 1
ATOM 712 C C . TYR A 1 90 ? 6.105 -8.709 -14.869 1.00 91.44 90 TYR A C 1
ATOM 714 O O . TYR A 1 90 ? 4.999 -9.134 -14.507 1.00 91.44 90 TYR A O 1
ATOM 722 N N . PRO A 1 91 ? 7.021 -9.531 -15.410 1.00 89.88 91 PRO A N 1
ATOM 723 C CA . PRO A 1 91 ? 6.760 -10.946 -15.626 1.00 89.88 91 PRO A CA 1
ATOM 724 C C . PRO A 1 91 ? 6.602 -11.693 -14.292 1.00 89.88 91 PRO A C 1
ATOM 726 O O . PRO A 1 91 ? 7.339 -11.476 -13.329 1.00 89.88 91 PRO A O 1
ATOM 729 N N . ALA A 1 92 ? 5.657 -12.636 -14.234 1.00 88.06 92 ALA A N 1
ATOM 730 C CA . ALA A 1 92 ? 5.354 -13.427 -13.037 1.00 88.06 92 ALA A CA 1
ATOM 731 C C . ALA A 1 92 ? 6.378 -14.559 -12.797 1.00 88.06 92 ALA A C 1
ATOM 733 O O . ALA A 1 92 ? 6.043 -15.744 -12.808 1.00 88.06 92 ALA A O 1
ATOM 734 N N . THR A 1 93 ? 7.647 -14.203 -12.598 1.00 89.06 93 THR A N 1
ATOM 735 C CA . THR A 1 93 ? 8.761 -15.153 -12.411 1.00 89.06 93 THR A CA 1
ATOM 736 C C . THR A 1 93 ? 8.890 -15.671 -10.976 1.00 89.06 93 THR A C 1
ATOM 738 O O . THR A 1 93 ? 9.571 -16.672 -10.731 1.00 89.06 93 THR A O 1
ATOM 741 N N . TYR A 1 94 ? 8.226 -15.019 -10.019 1.00 87.69 94 TYR A N 1
ATOM 742 C CA . TYR A 1 94 ? 8.292 -15.375 -8.606 1.00 87.69 94 TYR A CA 1
ATOM 743 C C . TYR A 1 94 ? 7.631 -16.731 -8.308 1.00 87.69 94 TYR A C 1
ATOM 745 O O . TYR A 1 94 ? 6.503 -17.003 -8.719 1.00 87.69 94 TYR A O 1
ATOM 753 N N . LYS A 1 95 ? 8.314 -17.571 -7.521 1.00 89.25 95 LYS A N 1
ATOM 754 C CA . LYS A 1 95 ? 7.808 -18.869 -7.050 1.00 89.25 95 LYS A CA 1
ATOM 755 C C . LYS A 1 95 ? 7.492 -18.792 -5.560 1.00 89.25 95 LYS A C 1
ATOM 757 O O . LYS A 1 95 ? 8.386 -18.573 -4.747 1.00 89.25 95 LYS A O 1
ATOM 762 N N . SER A 1 96 ? 6.232 -19.021 -5.195 1.00 88.00 96 SER A N 1
ATOM 763 C CA . SER A 1 96 ? 5.792 -18.996 -3.797 1.00 88.00 96 SER A CA 1
ATOM 764 C C . SER A 1 96 ? 6.460 -20.100 -2.969 1.00 88.00 96 SER A C 1
ATOM 766 O O . SER A 1 96 ? 6.338 -21.285 -3.297 1.00 88.00 96 SER A O 1
ATOM 768 N N . SER A 1 97 ? 7.121 -19.722 -1.873 1.00 88.62 97 SER A N 1
ATOM 769 C CA . SER A 1 97 ? 7.663 -20.670 -0.894 1.00 88.62 97 SER A CA 1
ATOM 770 C C . SER A 1 97 ? 6.565 -21.223 0.021 1.00 88.62 97 SER A C 1
ATOM 772 O O . SER A 1 97 ? 5.544 -20.581 0.253 1.00 88.62 97 SER A O 1
ATOM 774 N N . ARG A 1 98 ? 6.788 -22.422 0.576 1.00 90.94 98 ARG A N 1
ATOM 775 C CA . ARG A 1 98 ? 5.935 -23.002 1.634 1.00 90.94 98 ARG A CA 1
ATOM 776 C C . ARG A 1 98 ? 6.224 -22.420 3.019 1.00 90.94 98 ARG A C 1
ATOM 778 O O . ARG A 1 98 ? 5.467 -22.666 3.951 1.00 90.94 98 ARG A O 1
ATOM 785 N N . GLN A 1 99 ? 7.343 -21.719 3.164 1.00 91.75 99 GLN A N 1
ATOM 786 C CA . GLN A 1 99 ? 7.780 -21.093 4.407 1.00 91.75 99 GLN A CA 1
ATOM 787 C C . GLN A 1 99 ? 7.604 -19.576 4.315 1.00 91.75 99 GLN A C 1
ATOM 789 O O . GLN A 1 99 ? 7.554 -19.015 3.220 1.00 91.75 99 GLN A O 1
ATOM 794 N N . LEU A 1 100 ? 7.526 -18.916 5.472 1.00 91.88 100 LEU A N 1
ATOM 795 C CA . LEU A 1 100 ? 7.475 -17.458 5.545 1.00 91.88 100 LEU A CA 1
ATOM 796 C C . LEU A 1 100 ? 8.774 -16.843 5.009 1.00 91.88 100 LEU A C 1
ATOM 798 O O . LEU A 1 100 ? 9.857 -17.406 5.172 1.00 91.88 100 LEU A O 1
ATOM 802 N N . ILE A 1 101 ? 8.656 -15.674 4.381 1.00 88.44 101 ILE A N 1
ATOM 803 C CA . ILE A 1 101 ? 9.801 -14.921 3.869 1.00 88.44 101 ILE A CA 1
ATOM 804 C C . ILE A 1 101 ? 10.565 -14.347 5.062 1.00 88.44 101 ILE A C 1
ATOM 806 O O . ILE A 1 101 ? 10.044 -13.511 5.798 1.00 88.44 101 ILE A O 1
ATOM 810 N N . HIS A 1 102 ? 11.806 -14.789 5.247 1.00 86.75 102 HIS A N 1
ATOM 811 C CA . HIS A 1 102 ? 12.716 -14.205 6.221 1.00 86.75 102 HIS A CA 1
ATOM 812 C C . HIS A 1 102 ? 13.586 -13.153 5.527 1.00 86.75 102 HIS A C 1
ATOM 814 O O . HIS A 1 102 ? 14.558 -13.489 4.851 1.00 86.75 102 HIS A O 1
ATOM 820 N N . VAL A 1 103 ? 13.233 -11.878 5.685 1.00 83.94 103 VAL A N 1
ATOM 821 C CA . VAL A 1 103 ? 13.985 -10.764 5.095 1.00 83.94 103 VAL A CA 1
ATOM 822 C C . VAL A 1 103 ? 15.264 -10.551 5.902 1.00 83.94 103 VAL A C 1
ATOM 824 O O . VAL A 1 103 ? 15.205 -10.150 7.063 1.00 83.94 103 VAL A O 1
ATOM 827 N N . GLN A 1 104 ? 16.423 -10.831 5.308 1.00 79.12 104 GLN A N 1
ATOM 828 C CA . GLN A 1 104 ? 17.695 -10.350 5.845 1.00 79.12 104 GLN A CA 1
ATOM 829 C C . GLN A 1 104 ? 18.025 -8.993 5.209 1.00 79.12 104 GLN A C 1
ATOM 831 O O . GLN A 1 104 ? 17.891 -8.869 3.992 1.00 79.12 104 GLN A O 1
ATOM 836 N N . PRO A 1 105 ? 18.438 -7.977 5.993 1.00 71.50 105 PRO A N 1
ATOM 837 C CA . PRO A 1 105 ? 18.947 -6.728 5.440 1.00 71.50 105 PRO A CA 1
ATOM 838 C C . PRO A 1 105 ? 20.120 -7.035 4.505 1.00 71.50 105 PRO A C 1
ATOM 840 O O . PRO A 1 105 ? 21.027 -7.774 4.883 1.00 71.50 105 PRO A O 1
ATOM 843 N N . PHE A 1 106 ? 20.034 -6.505 3.288 1.00 61.56 106 PHE A N 1
ATOM 844 C CA . PHE A 1 106 ? 20.875 -6.785 2.128 1.00 61.56 106 PHE A CA 1
ATOM 845 C C . PHE A 1 106 ? 22.335 -7.154 2.447 1.00 61.56 106 PHE A C 1
ATOM 847 O O . PHE A 1 106 ? 23.101 -6.364 2.998 1.00 61.56 106 PHE A O 1
ATOM 854 N N . SER A 1 107 ? 22.735 -8.351 2.006 1.00 58.00 107 SER A N 1
ATOM 855 C CA . SER A 1 107 ? 24.107 -8.562 1.527 1.00 58.00 107 SER A CA 1
ATOM 856 C C . SER A 1 107 ? 24.224 -7.741 0.243 1.00 58.00 107 SER A C 1
ATOM 858 O O . SER A 1 107 ? 23.274 -7.747 -0.526 1.00 58.00 107 SER A O 1
ATOM 860 N N . MET A 1 108 ? 25.304 -6.988 0.038 1.00 55.09 108 MET A N 1
ATOM 861 C CA . MET A 1 108 ? 25.449 -6.086 -1.112 1.00 55.09 108 MET A CA 1
ATOM 862 C C . MET A 1 108 ? 25.114 -6.768 -2.452 1.00 55.09 108 MET A C 1
ATOM 864 O O . MET A 1 108 ? 25.921 -7.544 -2.956 1.00 55.09 108 MET A O 1
ATOM 868 N N . ASP A 1 109 ? 23.965 -6.437 -3.039 1.00 58.44 109 ASP A N 1
ATOM 869 C CA . ASP A 1 109 ? 23.644 -6.760 -4.429 1.00 58.44 109 ASP A CA 1
ATOM 870 C C . ASP A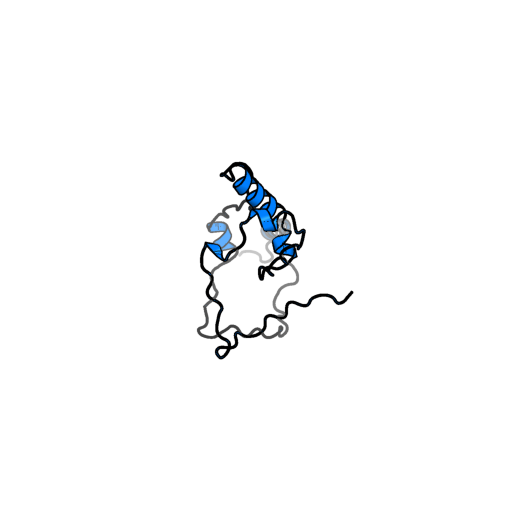 1 109 ? 24.376 -5.741 -5.316 1.00 58.44 109 ASP A C 1
ATOM 872 O O . ASP A 1 109 ? 23.864 -4.663 -5.605 1.00 58.44 109 ASP A O 1
ATOM 876 N N . GLN A 1 110 ? 25.620 -6.052 -5.691 1.00 57.25 110 GLN A N 1
ATOM 877 C CA . GLN A 1 110 ? 26.436 -5.235 -6.605 1.00 57.25 110 GLN A CA 1
ATOM 878 C C . GLN A 1 110 ? 26.098 -5.445 -8.095 1.00 57.25 110 GLN A C 1
ATOM 880 O O . GLN A 1 110 ? 26.855 -5.010 -8.954 1.00 57.25 110 GLN A O 1
ATOM 885 N N . ASP A 1 111 ? 24.971 -6.083 -8.419 1.00 65.88 111 ASP A N 1
ATOM 886 C CA . ASP A 1 111 ? 24.662 -6.496 -9.796 1.00 65.88 111 ASP A CA 1
ATOM 887 C C . ASP A 1 111 ? 23.590 -5.633 -10.490 1.00 65.88 111 ASP A C 1
ATOM 889 O O . ASP A 1 111 ? 23.139 -5.980 -11.581 1.00 65.88 111 ASP A O 1
ATOM 893 N N . ILE A 1 112 ? 23.173 -4.511 -9.892 1.00 78.38 112 ILE A N 1
ATOM 894 C CA . ILE A 1 112 ? 22.286 -3.543 -10.555 1.00 78.38 112 ILE A CA 1
ATOM 895 C C . ILE A 1 112 ? 23.162 -2.463 -11.201 1.00 78.38 112 ILE A C 1
ATOM 897 O O . ILE A 1 112 ? 23.875 -1.770 -10.475 1.00 78.38 112 ILE A O 1
ATOM 901 N N . PRO A 1 113 ? 23.144 -2.311 -12.539 1.00 84.88 113 PRO A N 1
ATOM 902 C CA . PRO A 1 113 ? 23.836 -1.214 -13.201 1.00 84.88 113 PRO A CA 1
ATOM 903 C C . PRO A 1 113 ? 23.356 0.146 -12.687 1.00 84.88 113 PRO A C 1
ATOM 905 O O . PRO A 1 113 ? 22.163 0.358 -12.499 1.00 84.88 113 PRO A O 1
ATOM 908 N N . ASP A 1 114 ? 24.281 1.092 -12.532 1.00 87.56 114 ASP A N 1
ATOM 909 C CA . ASP A 1 114 ? 23.963 2.458 -12.090 1.00 87.56 114 ASP A CA 1
ATOM 910 C C . ASP A 1 114 ? 23.251 3.300 -13.172 1.00 87.56 114 ASP A C 1
ATOM 912 O O . ASP A 1 114 ? 22.849 4.434 -12.905 1.00 87.56 114 ASP A O 1
ATOM 916 N N . TYR A 1 115 ? 23.143 2.786 -14.403 1.00 91.56 115 TYR A N 1
ATOM 917 C CA . TYR A 1 115 ? 22.614 3.506 -15.560 1.00 91.56 115 TYR A CA 1
ATOM 918 C C . TYR A 1 115 ? 21.529 2.709 -16.286 1.00 91.56 115 TYR A C 1
ATOM 920 O O . TYR A 1 115 ? 21.775 1.586 -16.732 1.00 91.56 115 TYR A O 1
ATOM 928 N N . ASP A 1 116 ? 20.379 3.354 -16.477 1.00 91.31 116 ASP A N 1
ATOM 929 C CA . ASP A 1 116 ? 19.269 2.877 -17.296 1.00 91.31 116 ASP A CA 1
ATOM 930 C C . ASP A 1 116 ? 19.244 3.662 -18.612 1.00 91.31 116 ASP A C 1
ATOM 932 O O . ASP A 1 116 ? 19.162 4.890 -18.604 1.00 91.31 116 ASP A O 1
ATOM 936 N N . MET A 1 117 ? 19.322 2.950 -19.739 1.00 92.88 117 MET A N 1
ATOM 937 C CA . MET A 1 117 ? 19.248 3.555 -21.070 1.00 92.88 117 MET A CA 1
ATOM 938 C C . MET A 1 117 ? 17.881 4.185 -21.322 1.00 92.88 117 MET A C 1
ATOM 940 O O . MET A 1 117 ? 16.848 3.591 -20.999 1.00 92.88 117 MET A O 1
ATOM 944 N N . ASP A 1 118 ? 17.874 5.347 -21.969 1.00 94.31 118 ASP A N 1
ATOM 945 C CA . ASP A 1 118 ? 16.642 6.003 -22.384 1.00 94.31 118 ASP A CA 1
ATOM 946 C C . ASP A 1 118 ? 16.333 5.808 -23.882 1.0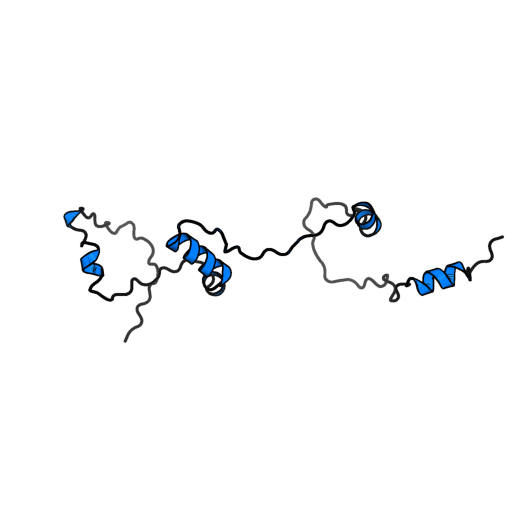0 94.31 118 ASP A C 1
ATOM 948 O O . ASP A 1 118 ? 17.035 5.143 -24.647 1.00 94.31 118 ASP A O 1
ATOM 952 N N . SER A 1 119 ? 15.230 6.411 -24.324 1.00 94.50 119 SER A N 1
ATOM 953 C CA . SER A 1 119 ? 14.788 6.322 -25.719 1.00 94.50 119 SER A CA 1
ATOM 954 C C . SER A 1 119 ? 15.709 7.027 -26.731 1.00 94.50 119 SER A C 1
ATOM 956 O O . SER A 1 119 ? 15.557 6.812 -27.938 1.00 94.50 119 SER A O 1
ATOM 958 N N . GLU A 1 120 ? 16.595 7.926 -26.292 1.00 94.94 120 GLU A N 1
ATOM 959 C CA . GLU A 1 120 ? 17.617 8.549 -27.138 1.00 94.94 120 GLU A CA 1
ATOM 960 C C . GLU A 1 120 ? 18.799 7.594 -27.315 1.00 94.94 120 GLU A C 1
ATOM 962 O O . GLU A 1 120 ? 19.214 7.355 -28.455 1.00 94.94 120 GLU A O 1
ATOM 967 N N . ASP A 1 121 ? 19.249 6.965 -26.229 1.00 93.56 121 ASP A N 1
ATOM 968 C CA . ASP A 1 121 ? 20.321 5.965 -26.246 1.00 93.56 121 ASP A CA 1
ATOM 969 C C . ASP A 1 121 ? 19.970 4.766 -27.131 1.00 93.56 121 ASP A C 1
ATOM 971 O O . ASP A 1 121 ? 20.779 4.331 -27.957 1.00 93.56 121 ASP A O 1
ATOM 975 N N . GLU A 1 122 ? 18.739 4.257 -27.023 1.00 91.69 122 GLU A N 1
ATOM 976 C CA . GLU A 1 122 ? 18.240 3.166 -27.869 1.00 91.69 122 GLU A CA 1
ATOM 977 C C . GLU A 1 122 ? 18.316 3.520 -29.362 1.00 91.69 122 GLU A C 1
ATOM 979 O O . GLU A 1 122 ? 18.769 2.720 -30.191 1.00 91.69 122 GLU A O 1
ATOM 984 N N . LYS A 1 123 ? 17.914 4.747 -29.724 1.00 93.38 123 LYS A N 1
ATOM 985 C CA . LYS A 1 123 ? 17.990 5.233 -31.111 1.00 93.38 123 LYS A CA 1
ATOM 986 C C . LYS A 1 123 ? 19.437 5.371 -31.553 1.00 93.38 123 LYS A C 1
ATOM 988 O O . LYS A 1 123 ? 19.764 4.950 -32.664 1.00 93.38 123 LYS A O 1
ATOM 993 N N . TRP A 1 124 ? 20.291 5.935 -30.707 1.00 92.00 124 TRP A N 1
ATOM 994 C CA . TRP A 1 124 ? 21.704 6.117 -31.009 1.00 92.00 124 TRP A CA 1
ATOM 995 C C . TRP A 1 124 ? 22.408 4.773 -31.249 1.00 92.00 124 TRP A C 1
ATOM 997 O O . TRP A 1 124 ? 23.083 4.616 -32.272 1.00 92.00 124 TRP A O 1
ATOM 1007 N N . LEU A 1 125 ? 22.167 3.777 -30.388 1.00 90.44 125 LEU A N 1
ATOM 1008 C CA . LEU A 1 125 ? 22.709 2.418 -30.514 1.00 90.44 125 LEU A CA 1
ATOM 1009 C C . LEU A 1 125 ? 22.195 1.691 -31.757 1.00 90.44 125 LEU A C 1
ATOM 1011 O O . LEU A 1 125 ? 22.964 0.994 -32.418 1.00 90.44 125 LEU A O 1
ATOM 1015 N N . SER A 1 126 ? 20.922 1.879 -32.114 1.00 88.88 126 SER A N 1
ATOM 1016 C CA . SER A 1 126 ? 20.362 1.286 -33.336 1.00 88.88 126 SER A CA 1
ATOM 1017 C C . SER A 1 126 ? 21.040 1.801 -34.615 1.00 88.88 126 SER A C 1
ATOM 1019 O O . SER A 1 126 ? 21.123 1.080 -35.608 1.00 88.88 126 SER A O 1
ATOM 1021 N N . GLN A 1 127 ? 21.550 3.037 -34.586 1.00 90.38 127 GLN A N 1
ATOM 1022 C CA . GLN A 1 127 ? 22.240 3.679 -35.709 1.00 90.38 127 GLN A CA 1
ATOM 1023 C C . GLN A 1 127 ? 23.744 3.377 -35.729 1.00 90.38 127 GLN A C 1
ATOM 1025 O O . GLN A 1 127 ? 24.353 3.389 -36.799 1.00 90.38 127 GLN A O 1
ATOM 1030 N N . HIS A 1 128 ? 24.336 3.088 -34.567 1.00 83.81 128 HIS A N 1
ATOM 1031 C CA . HIS A 1 128 ? 25.768 2.837 -34.398 1.00 83.81 128 HIS A CA 1
ATOM 1032 C C . HIS A 1 128 ? 26.006 1.500 -33.676 1.00 83.81 128 HIS A C 1
ATOM 1034 O O . HIS A 1 128 ? 26.483 1.488 -32.538 1.00 83.81 128 HIS A O 1
ATOM 1040 N N . PRO A 1 129 ? 25.680 0.355 -34.309 1.00 78.69 129 PRO A N 1
ATOM 1041 C CA . PRO A 1 129 ? 25.886 -0.944 -33.687 1.00 78.69 129 PRO A CA 1
ATOM 1042 C C . PRO A 1 129 ? 27.374 -1.167 -33.382 1.00 78.69 129 PRO A C 1
ATOM 1044 O O . PRO A 1 129 ? 28.238 -1.040 -34.249 1.00 78.69 129 PRO A O 1
ATOM 1047 N N . LEU A 1 130 ? 27.666 -1.530 -32.130 1.00 70.94 130 LEU A N 1
ATOM 1048 C CA . LEU A 1 130 ? 29.026 -1.716 -31.602 1.00 70.94 130 LEU A CA 1
ATOM 1049 C C . LEU A 1 130 ? 29.765 -2.929 -32.203 1.00 70.94 130 LEU A C 1
ATOM 1051 O O . LEU A 1 130 ? 30.963 -3.094 -31.984 1.00 70.94 130 LEU A O 1
ATOM 1055 N N . ILE A 1 131 ? 29.066 -3.774 -32.967 1.00 70.25 131 ILE A N 1
ATOM 1056 C CA . ILE A 1 131 ? 29.620 -4.937 -33.663 1.00 70.25 131 ILE A CA 1
ATOM 1057 C C . ILE A 1 131 ? 29.229 -4.825 -35.144 1.00 70.25 131 ILE A C 1
ATOM 1059 O O . ILE A 1 131 ? 28.034 -4.736 -35.433 1.00 70.25 131 ILE A O 1
ATOM 1063 N N . PRO A 1 132 ? 30.183 -4.852 -36.095 1.00 62.34 132 PRO A N 1
ATOM 1064 C CA . PRO A 1 132 ? 29.839 -4.950 -37.505 1.00 62.34 132 PRO A CA 1
ATOM 1065 C C . PRO A 1 132 ? 29.152 -6.298 -37.749 1.00 62.34 132 PRO A C 1
ATOM 1067 O O . PRO A 1 132 ? 29.742 -7.358 -37.543 1.00 62.34 132 PRO A O 1
ATOM 1070 N N . THR A 1 133 ? 27.890 -6.254 -38.167 1.00 60.78 133 THR A N 1
ATOM 1071 C CA . THR A 1 133 ? 27.178 -7.415 -38.705 1.00 60.78 133 THR A CA 1
ATOM 1072 C C . THR A 1 133 ? 27.915 -7.900 -39.951 1.00 60.78 133 THR A C 1
ATOM 1074 O O . THR A 1 133 ? 28.037 -7.141 -40.914 1.00 60.78 133 THR A O 1
ATOM 1077 N N . VAL A 1 134 ? 28.439 -9.127 -39.897 1.00 49.25 134 VAL A N 1
ATOM 1078 C CA . VAL A 1 134 ? 29.009 -9.859 -41.042 1.00 49.25 134 VAL A CA 1
ATOM 1079 C C . 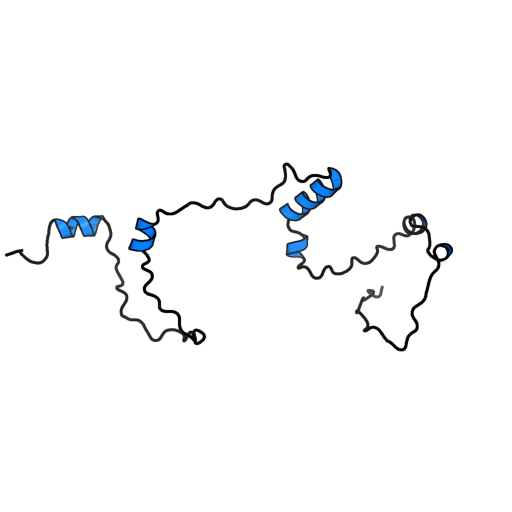VAL A 1 134 ? 27.891 -10.349 -41.951 1.00 49.25 134 VAL A C 1
ATOM 1081 O O . VAL A 1 134 ? 26.887 -10.856 -41.401 1.00 49.25 134 VAL A O 1
#

pLDDT: mean 76.83, std 14.19, range [44.06, 94.94]

Foldseek 3Di:
DDDDDPDPDPDDPVDDDDDDDPVRDDDPVVVVVDPPPPPPDPPVDDPVVVPDPLVVVQVVCCVVPVDSPPRDDDDDDDDDDPPVVCCVVPPPPDDDDPDDDDDDDDPDPPPDDPDDDDPVNVVVCVVPPPDPDD

Sequence (134 aa):
MSKLSFRARALDASKPMPIYYMDDVPEFQDFATINRAVPQMPTGMEKEEECEHHLQRAISAQQAYGHTGELVIPTPEVYNVPKPVKDELYPATYKSSRQLIHVQPFSMDQDIPDYDMDSEDEKWLSQHPLIPTV

Organism: Parasteatoda tepidariorum (NCBI:txid114398)